Protein AF-A0A161PGQ9-F1 (afdb_monomer_lite)

Sequence (114 aa):
MKLKKEIVEINIDVELNDDLSVELEFDYMNDSSRFVKVSEIEEEISDVSEFFDISALTTSDFPHLSEDEITDTIIAALSKITFQEVDIEIVFSDQTEVKFKIDGEEFNDHDHEE

Secondary structure (DSSP, 8-state):
------EEEEEEEEEESSSEEEEEEEETTTTEEEEEEEESS----S-GGGT--HHHHHHS-GGGS-HHHHHHHHHHHHTTS-EEEEEEEEEETTS-EEEEEEEHHHHHGGG---

Radius of gyration: 14.68 Å; chains: 1; bounding box: 34×36×45 Å

pLDDT: mean 74.67, std 12.72, range [41.0, 91.31]

Organism: NCBI:txid519424

Structure (mmCIF, N/CA/C/O backbone):
data_AF-A0A161PGQ9-F1
#
_entry.id   AF-A0A161PGQ9-F1
#
loop_
_atom_site.group_PDB
_atom_site.id
_atom_site.type_symbol
_atom_site.label_atom_id
_atom_site.label_alt_id
_atom_site.label_comp_id
_atom_site.label_asym_id
_atom_site.label_entity_id
_atom_site.label_seq_id
_atom_site.pdbx_PDB_ins_code
_atom_site.Cartn_x
_atom_site.Cartn_y
_atom_site.Cartn_z
_atom_site.occupancy
_atom_site.B_iso_or_equiv
_atom_site.auth_seq_id
_atom_site.auth_comp_id
_atom_site.auth_asym_id
_atom_site.auth_atom_id
_atom_site.pdbx_PDB_model_num
ATOM 1 N N . MET A 1 1 ? -17.500 4.358 23.894 1.00 41.00 1 MET A N 1
ATOM 2 C CA . MET A 1 1 ? -16.204 3.909 23.347 1.00 41.00 1 MET A CA 1
ATOM 3 C C . MET A 1 1 ? -16.328 3.995 21.838 1.00 41.00 1 MET A C 1
ATOM 5 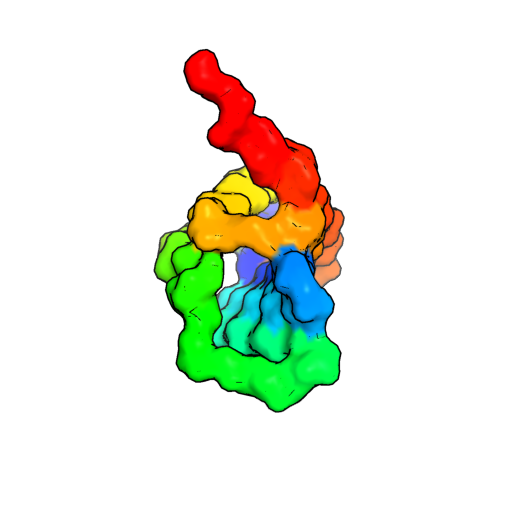O O . MET A 1 1 ? -17.232 3.365 21.312 1.00 41.00 1 MET A O 1
ATOM 9 N N . LYS A 1 2 ? -15.549 4.847 21.160 1.00 48.56 2 LYS A N 1
ATOM 10 C CA . LYS A 1 2 ? -15.458 4.770 19.696 1.00 48.56 2 LYS A CA 1
ATOM 11 C C . LYS A 1 2 ? -14.585 3.551 19.419 1.00 48.56 2 LYS A C 1
ATOM 13 O O . LYS A 1 2 ? -13.424 3.569 19.816 1.00 48.56 2 LYS A O 1
ATOM 18 N N . LEU A 1 3 ? -15.168 2.486 18.879 1.00 52.22 3 LEU A N 1
ATOM 19 C CA . LEU A 1 3 ? -14.390 1.394 18.300 1.00 52.22 3 LEU A CA 1
ATOM 20 C C . LEU A 1 3 ? -13.491 2.059 17.253 1.00 52.22 3 LEU A C 1
ATOM 22 O O . LEU A 1 3 ? -14.002 2.754 16.371 1.00 52.22 3 LEU A O 1
ATOM 26 N N . LYS A 1 4 ? -12.171 2.005 17.448 1.00 62.38 4 LYS A N 1
ATOM 27 C CA . LYS A 1 4 ? -11.250 2.448 16.404 1.00 62.38 4 LYS A CA 1
ATOM 28 C C . LYS A 1 4 ? -11.476 1.497 15.233 1.00 62.38 4 LYS A C 1
ATOM 30 O O . LYS A 1 4 ? -11.552 0.295 15.452 1.00 62.38 4 LYS A O 1
ATOM 35 N N . LYS A 1 5 ? -11.682 2.044 14.038 1.00 73.19 5 LYS A N 1
ATOM 36 C CA . LYS A 1 5 ? -11.706 1.237 12.822 1.00 73.19 5 LYS A CA 1
ATOM 37 C C . LYS A 1 5 ? -10.265 0.804 12.584 1.00 73.19 5 LYS A C 1
ATOM 39 O O . LYS A 1 5 ? -9.411 1.669 12.429 1.00 73.19 5 LYS A O 1
ATOM 44 N N . GLU A 1 6 ? -10.003 -0.489 12.665 1.00 80.19 6 GLU A N 1
ATOM 45 C CA . GLU A 1 6 ? -8.686 -1.069 12.390 1.00 80.19 6 GLU A CA 1
ATOM 46 C C . GLU A 1 6 ? -8.654 -1.491 10.922 1.00 80.19 6 GLU A C 1
ATOM 48 O O . GLU A 1 6 ? -9.664 -1.993 10.417 1.00 80.19 6 GLU A O 1
ATOM 53 N N . ILE A 1 7 ? -7.534 -1.266 10.242 1.00 83.50 7 ILE A N 1
ATOM 54 C CA . ILE A 1 7 ? -7.329 -1.756 8.877 1.00 83.50 7 ILE A CA 1
ATOM 55 C C . ILE A 1 7 ? -7.168 -3.269 8.938 1.00 83.50 7 ILE A C 1
ATOM 57 O O . ILE A 1 7 ? -6.463 -3.784 9.804 1.00 83.50 7 ILE A O 1
ATOM 61 N N . VAL A 1 8 ? -7.874 -3.967 8.057 1.00 87.25 8 VAL A N 1
ATOM 62 C CA . VAL A 1 8 ? -7.884 -5.433 8.008 1.00 87.25 8 VAL A CA 1
ATOM 63 C C . VAL A 1 8 ? -7.334 -5.962 6.700 1.00 87.25 8 VAL A C 1
ATOM 65 O O . VAL A 1 8 ? -6.763 -7.047 6.695 1.00 87.25 8 VAL A O 1
ATOM 68 N N . GLU A 1 9 ? -7.458 -5.182 5.631 1.00 88.44 9 GLU A N 1
ATOM 69 C CA . GLU A 1 9 ? -6.938 -5.528 4.319 1.00 88.44 9 GLU A CA 1
ATOM 70 C C . GLU A 1 9 ? -6.488 -4.261 3.588 1.00 88.44 9 GLU A C 1
ATOM 72 O O . GLU A 1 9 ? -7.111 -3.203 3.740 1.00 88.44 9 GLU A O 1
ATOM 77 N N . ILE A 1 10 ? -5.404 -4.362 2.821 1.00 86.44 10 ILE A N 1
ATOM 78 C CA . ILE A 1 10 ? -4.999 -3.350 1.841 1.00 86.44 10 ILE A CA 1
ATOM 79 C C . ILE A 1 10 ? -4.735 -4.066 0.520 1.00 86.44 10 ILE A C 1
ATOM 81 O O . ILE A 1 10 ? -3.873 -4.940 0.474 1.00 86.44 10 ILE A O 1
ATOM 85 N N . ASN A 1 11 ? -5.439 -3.664 -0.533 1.00 88.75 11 ASN A N 1
ATOM 86 C CA . ASN A 1 11 ? -5.189 -4.088 -1.904 1.00 88.75 11 ASN A CA 1
ATOM 87 C C . ASN A 1 11 ? -4.573 -2.917 -2.671 1.00 88.75 11 ASN A C 1
ATOM 89 O O . ASN A 1 11 ? -5.056 -1.790 -2.584 1.00 88.75 11 ASN A O 1
ATOM 93 N N . ILE A 1 12 ? -3.491 -3.169 -3.391 1.00 87.19 12 ILE A N 1
ATOM 94 C CA . ILE A 1 12 ? -2.772 -2.178 -4.189 1.00 87.19 12 ILE A CA 1
ATOM 95 C C . ILE A 1 12 ? -2.625 -2.767 -5.581 1.00 87.19 12 ILE A C 1
ATOM 97 O O . ILE A 1 12 ? -1.929 -3.761 -5.734 1.00 87.19 12 ILE A O 1
ATOM 101 N N . ASP A 1 13 ? -3.254 -2.173 -6.577 1.00 87.81 13 ASP A N 1
ATOM 102 C CA . ASP A 1 13 ? -3.016 -2.490 -7.979 1.00 87.81 13 ASP A CA 1
ATOM 103 C C . ASP A 1 13 ? -2.118 -1.411 -8.578 1.00 87.81 13 ASP A C 1
ATOM 105 O O . ASP A 1 13 ? -2.350 -0.220 -8.391 1.00 87.81 13 ASP A O 1
ATOM 109 N N . VAL A 1 14 ? -1.037 -1.821 -9.226 1.00 86.31 14 VAL A N 1
ATOM 110 C CA . VAL A 1 14 ? -0.050 -0.921 -9.818 1.00 86.31 14 VAL A CA 1
ATOM 111 C C . VAL A 1 14 ? 0.069 -1.230 -11.291 1.00 86.31 14 VAL A C 1
ATOM 113 O O . VAL A 1 14 ? 0.636 -2.255 -11.672 1.00 86.31 14 VAL A O 1
ATOM 116 N N . GLU A 1 15 ? -0.412 -0.314 -12.115 1.00 86.81 15 GLU A N 1
ATOM 117 C CA . GLU A 1 15 ? -0.247 -0.357 -13.556 1.00 86.81 15 GLU A CA 1
ATOM 118 C C . GLU A 1 15 ? 1.133 0.193 -13.927 1.00 86.81 15 GLU A C 1
ATOM 120 O O . GLU A 1 15 ? 1.495 1.326 -13.610 1.00 86.81 15 GLU A O 1
ATOM 125 N N . LEU A 1 16 ? 1.938 -0.621 -14.600 1.00 83.06 16 LEU A N 1
ATOM 126 C CA . LEU A 1 16 ? 3.257 -0.261 -15.108 1.00 83.06 16 LEU A CA 1
ATOM 127 C C . LEU A 1 16 ? 3.177 0.073 -16.601 1.00 83.06 16 LEU A C 1
ATOM 129 O O . LEU A 1 16 ? 2.172 -0.146 -17.273 1.00 83.06 16 LEU A O 1
ATOM 133 N N . ASN A 1 17 ? 4.278 0.590 -17.142 1.00 72.19 17 ASN A N 1
ATOM 134 C CA . ASN A 1 17 ? 4.449 0.721 -18.589 1.00 72.19 17 ASN A CA 1
ATOM 135 C C . ASN A 1 17 ? 4.605 -0.685 -19.227 1.00 72.19 17 ASN A C 1
ATOM 137 O O . ASN A 1 17 ? 5.198 -1.559 -18.595 1.00 72.19 17 ASN A O 1
ATOM 141 N N . ASP A 1 18 ? 4.102 -0.888 -20.456 1.00 71.38 18 ASP A N 1
ATOM 142 C CA . ASP A 1 18 ? 4.101 -2.162 -21.228 1.00 71.38 18 ASP A CA 1
ATOM 143 C C . ASP A 1 18 ? 3.021 -3.222 -20.854 1.00 71.38 18 ASP A C 1
ATOM 145 O O . ASP A 1 18 ? 3.296 -4.422 -20.889 1.00 71.38 18 ASP A O 1
ATOM 149 N N . ASP A 1 19 ? 1.780 -2.818 -20.537 1.00 71.62 19 ASP A N 1
ATOM 150 C CA . ASP A 1 19 ? 0.639 -3.736 -20.262 1.00 71.62 19 ASP A CA 1
ATOM 151 C C . ASP A 1 19 ? 0.894 -4.715 -19.084 1.00 71.62 19 ASP A C 1
ATOM 153 O O . ASP A 1 19 ? 0.357 -5.829 -19.008 1.00 71.62 19 ASP A O 1
ATOM 157 N N . LEU A 1 20 ? 1.770 -4.309 -18.159 1.00 78.19 20 LEU A N 1
ATOM 158 C CA . LEU A 1 20 ? 2.107 -5.044 -16.947 1.00 78.19 20 LEU A CA 1
ATOM 159 C C . LEU A 1 20 ? 1.399 -4.401 -15.751 1.00 78.19 20 LEU A C 1
ATOM 161 O O . LEU A 1 20 ? 1.589 -3.217 -15.503 1.00 78.19 20 LEU A O 1
ATOM 165 N N . SER A 1 21 ? 0.685 -5.190 -14.956 1.00 80.88 21 SER A N 1
ATOM 166 C CA . SER A 1 21 ? 0.072 -4.754 -13.698 1.00 80.88 21 SER A CA 1
ATOM 167 C C . SER A 1 21 ? 0.570 -5.615 -12.536 1.00 80.88 21 SER A C 1
ATOM 169 O O . SER A 1 21 ? 0.940 -6.785 -12.695 1.00 80.88 21 SER A O 1
ATOM 171 N N . VAL A 1 22 ? 0.627 -5.053 -11.337 1.00 82.25 22 VAL A N 1
ATOM 172 C CA . VAL A 1 22 ? 1.000 -5.792 -10.131 1.00 82.25 22 VAL A CA 1
ATOM 173 C C . VAL A 1 22 ? 0.003 -5.503 -9.029 1.00 82.25 22 VAL A C 1
ATOM 175 O O . VAL A 1 22 ? -0.124 -4.371 -8.587 1.00 82.25 22 VAL A O 1
ATOM 178 N N . GLU A 1 23 ? -0.627 -6.559 -8.540 1.00 85.25 23 GLU A N 1
ATOM 179 C CA . GLU A 1 23 ? -1.519 -6.554 -7.395 1.00 85.25 23 GLU A CA 1
ATOM 180 C C . GLU A 1 23 ? -0.749 -6.959 -6.125 1.00 85.25 23 GLU A C 1
ATOM 182 O O . GLU A 1 23 ? -0.034 -7.967 -6.074 1.00 85.25 23 GLU A O 1
ATOM 187 N N . LEU A 1 24 ? -0.905 -6.186 -5.058 1.00 83.88 24 LEU A N 1
ATOM 188 C CA . LEU A 1 24 ? -0.384 -6.461 -3.729 1.00 83.88 24 LEU A CA 1
ATOM 189 C C . LEU A 1 24 ? -1.561 -6.496 -2.758 1.00 83.88 24 LEU A C 1
ATOM 191 O O . LEU A 1 24 ? -2.255 -5.504 -2.579 1.00 83.88 24 LEU A O 1
ATOM 195 N N . GLU A 1 25 ? -1.758 -7.632 -2.110 1.00 86.00 25 GLU A N 1
ATOM 196 C CA . GLU A 1 25 ? -2.800 -7.880 -1.120 1.00 86.00 25 GLU A CA 1
ATOM 197 C C . GLU A 1 25 ? -2.131 -8.069 0.246 1.00 86.00 25 GLU A C 1
ATOM 199 O O . GLU A 1 25 ? -1.253 -8.916 0.436 1.00 86.00 25 GLU A O 1
ATOM 204 N N . PHE A 1 26 ? -2.540 -7.271 1.223 1.00 82.94 26 PHE A N 1
ATOM 205 C CA . PHE A 1 26 ? -2.086 -7.360 2.604 1.00 82.94 26 PHE A CA 1
ATOM 206 C C . PHE A 1 26 ? -3.279 -7.682 3.486 1.00 82.94 26 PHE A C 1
ATOM 208 O O . PHE A 1 26 ? -4.077 -6.800 3.780 1.00 82.94 26 PHE A O 1
ATOM 215 N N . ASP A 1 27 ? -3.377 -8.925 3.942 1.00 83.12 27 ASP A N 1
ATOM 216 C CA . ASP A 1 27 ? -4.398 -9.383 4.875 1.00 83.12 27 ASP A CA 1
ATOM 217 C C . ASP A 1 27 ? -3.833 -9.354 6.307 1.00 83.12 27 ASP A C 1
ATOM 219 O O . ASP A 1 27 ? -3.066 -10.218 6.748 1.00 83.12 27 ASP A O 1
ATOM 223 N N . TYR A 1 28 ? -4.239 -8.337 7.066 1.00 79.50 28 TYR A N 1
ATOM 224 C CA . TYR A 1 28 ? -3.835 -8.155 8.461 1.00 79.50 28 TYR A CA 1
ATOM 225 C C . TYR A 1 28 ? -4.661 -9.013 9.429 1.00 79.50 28 TYR A C 1
ATOM 227 O O . TYR A 1 28 ? -4.280 -9.162 10.590 1.00 79.50 28 TYR A O 1
ATOM 235 N N . MET A 1 29 ? -5.779 -9.607 8.989 1.00 77.31 29 MET A N 1
ATOM 236 C CA . MET A 1 29 ? -6.533 -10.554 9.822 1.00 77.31 29 MET A CA 1
ATOM 237 C C . MET A 1 29 ? -5.796 -11.887 9.993 1.00 77.31 29 MET A C 1
ATOM 239 O O . MET A 1 29 ? -5.897 -12.524 11.044 1.00 77.31 29 MET A O 1
ATOM 243 N N . ASN A 1 30 ? -5.080 -12.311 8.958 1.00 77.94 30 ASN A N 1
ATOM 244 C CA . ASN A 1 30 ? -4.369 -13.575 8.850 1.00 77.94 30 ASN A CA 1
ATOM 245 C C . ASN A 1 30 ? -2.848 -13.397 8.954 1.00 77.94 30 ASN A C 1
ATOM 247 O O . ASN A 1 30 ? -2.138 -14.399 8.876 1.00 77.94 30 ASN A O 1
ATOM 251 N N . ASP A 1 31 ? -2.363 -12.163 9.154 1.00 73.56 31 ASP A N 1
ATOM 252 C CA . ASP A 1 31 ? -0.933 -11.813 9.162 1.00 73.56 31 ASP A CA 1
ATOM 253 C C . ASP A 1 31 ? -0.239 -12.316 7.881 1.00 73.56 31 ASP A C 1
ATOM 255 O O . ASP A 1 31 ? 0.842 -12.904 7.898 1.00 73.56 31 ASP A O 1
ATOM 259 N N . SER A 1 32 ? -0.936 -12.169 6.752 1.00 76.31 32 SER A N 1
ATOM 260 C CA . SER A 1 32 ? -0.558 -12.737 5.465 1.00 76.31 32 SER A CA 1
ATOM 261 C C . SER A 1 32 ? -0.456 -11.632 4.429 1.00 76.31 32 SER A C 1
ATOM 263 O O . SER A 1 32 ? -1.358 -10.818 4.284 1.00 76.31 32 SER A O 1
ATOM 265 N N . SER A 1 33 ? 0.619 -11.633 3.653 1.00 75.00 33 SER A N 1
ATOM 266 C CA . SER A 1 33 ? 0.751 -10.786 2.473 1.00 75.00 33 SER A CA 1
ATOM 267 C C . SER A 1 33 ? 0.894 -11.652 1.231 1.00 75.00 33 SER A C 1
ATOM 269 O O . SER A 1 33 ? 1.543 -12.705 1.243 1.00 75.00 33 SER A O 1
ATOM 271 N N . ARG A 1 34 ? 0.243 -11.226 0.157 1.00 73.38 34 ARG A N 1
ATOM 272 C CA . ARG A 1 34 ? 0.225 -11.900 -1.129 1.00 73.38 34 ARG A CA 1
ATOM 273 C C . ARG A 1 34 ? 0.534 -10.886 -2.219 1.00 73.38 34 ARG A C 1
ATOM 275 O O . ARG A 1 34 ? -0.039 -9.811 -2.272 1.00 73.38 34 ARG A O 1
ATOM 282 N N . PHE A 1 35 ? 1.430 -11.264 -3.117 1.00 73.75 35 PHE A N 1
ATOM 283 C CA . PHE A 1 35 ? 1.844 -10.434 -4.239 1.00 73.75 35 PHE A CA 1
ATOM 284 C C . PHE A 1 35 ? 1.536 -11.205 -5.512 1.00 73.75 35 PHE A C 1
ATOM 286 O O . PHE A 1 35 ? 1.990 -12.341 -5.675 1.00 73.75 35 PHE A O 1
ATOM 293 N N . VAL A 1 36 ? 0.716 -10.625 -6.375 1.00 67.00 36 VAL A N 1
ATOM 294 C CA . VAL A 1 36 ? 0.264 -11.231 -7.621 1.00 67.00 36 VAL A CA 1
ATOM 295 C C . VAL A 1 36 ? 0.604 -10.270 -8.741 1.00 67.00 36 VAL A C 1
ATOM 297 O O . VAL A 1 36 ? 0.083 -9.172 -8.809 1.00 67.00 36 VAL A O 1
ATOM 300 N N . LYS A 1 37 ? 1.469 -10.674 -9.666 1.00 66.44 37 LYS A N 1
ATOM 301 C CA . LYS A 1 37 ? 1.550 -9.950 -10.931 1.00 66.44 37 LYS A CA 1
ATOM 302 C C . LYS A 1 37 ? 0.371 -10.345 -11.803 1.00 66.44 37 LYS A C 1
ATOM 304 O O . LYS A 1 37 ? 0.171 -11.536 -12.047 1.00 66.44 37 LYS A O 1
ATOM 309 N N . VAL A 1 38 ? -0.309 -9.351 -12.352 1.00 64.12 38 VAL A N 1
ATOM 310 C CA . VAL A 1 38 ? -1.279 -9.532 -13.424 1.00 64.12 38 VAL A CA 1
ATOM 311 C C . VAL A 1 38 ? -0.705 -8.886 -14.661 1.00 64.12 38 VAL A C 1
ATOM 313 O O . VAL A 1 38 ? -0.585 -7.680 -14.773 1.00 64.12 38 VAL A O 1
ATOM 316 N N . SER A 1 39 ? -0.291 -9.687 -15.623 1.00 62.84 39 SER A N 1
ATOM 317 C CA . SER A 1 39 ? 0.052 -9.150 -16.931 1.00 62.84 39 SER A CA 1
ATOM 318 C C . SER A 1 39 ? -0.755 -9.876 -17.973 1.00 62.84 39 SER A C 1
ATOM 320 O O . SER A 1 39 ? -1.030 -11.067 -17.825 1.00 62.84 39 SER A O 1
ATOM 322 N N . GLU A 1 40 ? -1.139 -9.168 -19.033 1.00 53.97 40 GLU A N 1
ATOM 323 C CA . GLU A 1 40 ? -1.829 -9.798 -20.165 1.00 53.97 40 GLU A CA 1
ATOM 324 C C . GLU A 1 40 ? -0.976 -10.913 -20.799 1.00 53.97 40 GLU A C 1
ATOM 326 O O . GL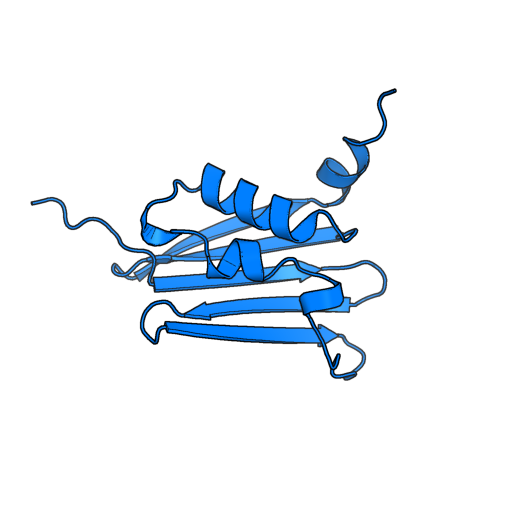U A 1 40 ? -1.485 -11.860 -21.399 1.00 53.97 40 GLU A O 1
ATOM 331 N N . ILE A 1 41 ? 0.336 -10.841 -20.589 1.00 55.41 41 ILE A N 1
ATOM 332 C CA . ILE A 1 41 ? 1.296 -11.931 -20.731 1.00 55.41 41 ILE A CA 1
ATOM 333 C C . ILE A 1 41 ? 1.350 -12.706 -19.404 1.00 55.41 41 ILE A C 1
ATOM 335 O O . ILE A 1 41 ? 1.874 -12.181 -18.427 1.00 55.41 41 ILE A O 1
ATOM 339 N N . GLU A 1 42 ? 0.824 -13.942 -19.368 1.00 52.78 42 GLU A N 1
ATOM 340 C CA . GLU A 1 42 ? 0.900 -14.903 -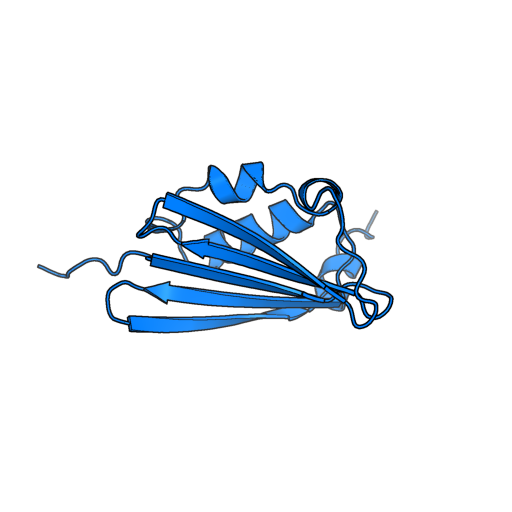18.241 1.00 52.78 42 GLU A CA 1
ATOM 341 C C . GLU A 1 42 ? 2.366 -15.288 -17.897 1.00 52.78 42 GLU A C 1
ATOM 343 O O . GLU A 1 42 ? 2.778 -16.443 -18.006 1.00 52.78 42 GLU A O 1
ATOM 348 N N . GLU A 1 43 ? 3.193 -14.317 -17.517 1.00 48.56 43 GLU A N 1
ATOM 349 C CA . GLU A 1 43 ? 4.561 -14.498 -17.042 1.00 48.56 43 GLU A CA 1
ATOM 350 C C . GLU A 1 43 ? 4.621 -14.208 -15.544 1.00 48.56 43 GLU A C 1
ATOM 352 O O . GLU A 1 43 ? 4.621 -13.059 -15.093 1.00 48.56 43 GLU A O 1
ATOM 357 N N . GLU A 1 44 ? 4.699 -15.294 -14.779 1.00 48.56 44 GLU A N 1
ATOM 358 C CA . GLU A 1 44 ? 4.964 -15.307 -13.345 1.00 48.56 44 GLU A CA 1
ATOM 359 C C . GLU A 1 44 ? 6.341 -14.657 -13.092 1.00 48.56 44 GLU A C 1
ATOM 361 O O . GLU A 1 44 ? 7.369 -15.213 -13.490 1.00 48.56 44 GLU A O 1
ATOM 366 N N . ILE A 1 45 ? 6.406 -13.469 -12.466 1.00 53.94 45 ILE A N 1
ATOM 367 C CA . ILE A 1 45 ? 7.711 -12.967 -12.000 1.00 53.94 45 ILE A CA 1
ATOM 368 C C . ILE A 1 45 ? 8.100 -13.782 -10.784 1.00 53.94 45 ILE A C 1
ATOM 370 O O . ILE A 1 45 ? 7.335 -13.897 -9.830 1.00 53.94 45 ILE A O 1
ATOM 374 N N . SER A 1 46 ? 9.321 -14.301 -10.802 1.00 52.47 46 SER A N 1
ATOM 375 C CA . SER A 1 46 ? 9.889 -14.989 -9.650 1.00 52.47 46 SER A CA 1
ATOM 376 C C . SER A 1 46 ? 10.135 -14.082 -8.436 1.00 52.47 46 SER A C 1
ATOM 378 O O . SER A 1 46 ? 10.294 -14.633 -7.351 1.00 52.47 46 SER A O 1
ATOM 380 N N . ASP A 1 47 ? 10.159 -12.746 -8.571 1.00 64.00 47 ASP A N 1
ATOM 381 C CA . ASP A 1 47 ? 10.410 -11.853 -7.432 1.00 64.00 47 ASP A CA 1
ATOM 382 C C . ASP A 1 47 ? 9.791 -10.447 -7.601 1.00 64.00 47 ASP A C 1
ATOM 384 O O . ASP A 1 47 ? 10.263 -9.603 -8.360 1.00 64.00 47 ASP A O 1
ATOM 388 N N . VAL A 1 48 ? 8.706 -10.179 -6.869 1.00 63.81 48 VAL A N 1
ATOM 389 C CA . VAL A 1 48 ? 8.037 -8.862 -6.839 1.00 63.81 48 VAL A CA 1
ATOM 390 C C . VAL A 1 48 ? 8.883 -7.829 -6.076 1.00 63.81 48 VAL A C 1
ATOM 392 O O . VAL A 1 48 ? 8.771 -6.629 -6.315 1.00 63.81 48 VAL A O 1
ATOM 395 N N . SER A 1 49 ? 9.811 -8.272 -5.223 1.00 66.75 49 SER A N 1
ATOM 396 C CA . SER A 1 49 ? 10.717 -7.390 -4.471 1.00 66.75 49 SER A CA 1
ATOM 397 C C . SER A 1 49 ? 11.708 -6.634 -5.364 1.00 66.75 49 SER A C 1
ATOM 399 O O . SER A 1 49 ? 12.354 -5.692 -4.903 1.00 66.75 49 SER A O 1
ATOM 401 N N . GLU A 1 50 ? 11.852 -7.032 -6.634 1.00 67.38 50 GLU A N 1
ATOM 402 C CA . GLU A 1 50 ? 12.624 -6.276 -7.628 1.00 67.38 50 GLU A CA 1
ATOM 403 C C . GLU A 1 50 ? 11.949 -4.950 -7.999 1.00 67.38 50 GLU A C 1
ATOM 405 O O . GLU A 1 50 ? 12.635 -3.990 -8.348 1.00 67.38 50 GLU A O 1
ATOM 410 N N . PHE A 1 51 ? 10.622 -4.886 -7.879 1.00 70.38 51 PHE A N 1
ATOM 411 C CA . PHE A 1 51 ? 9.809 -3.733 -8.262 1.00 70.38 51 PHE A CA 1
ATOM 412 C C . PHE A 1 51 ? 9.358 -2.922 -7.043 1.00 70.38 51 PHE A C 1
ATOM 414 O O . PHE A 1 51 ? 9.299 -1.698 -7.099 1.00 70.38 51 PHE A O 1
ATOM 421 N N . PHE A 1 52 ? 9.097 -3.592 -5.918 1.00 73.12 52 PHE A N 1
ATOM 422 C CA . PHE A 1 52 ? 8.515 -2.977 -4.726 1.00 73.12 52 PHE A CA 1
ATOM 423 C C . PHE A 1 52 ? 9.447 -3.142 -3.532 1.00 73.12 52 PHE A C 1
ATOM 425 O O . PHE A 1 52 ? 9.940 -4.238 -3.256 1.00 73.12 52 PHE A O 1
ATOM 432 N N . ASP A 1 53 ? 9.630 -2.084 -2.740 1.00 76.62 53 ASP A N 1
ATOM 433 C CA . ASP A 1 53 ? 10.216 -2.231 -1.406 1.00 76.62 53 ASP A CA 1
ATOM 434 C C . ASP A 1 53 ? 9.158 -2.762 -0.423 1.00 76.62 53 ASP A C 1
ATOM 436 O O . ASP A 1 53 ? 8.645 -2.066 0.449 1.00 76.62 53 ASP A O 1
ATOM 440 N N . ILE A 1 54 ? 8.806 -4.041 -0.581 1.00 71.75 54 ILE A N 1
ATOM 441 C CA . ILE A 1 54 ? 7.775 -4.737 0.209 1.00 71.75 54 ILE A CA 1
ATOM 442 C C . ILE A 1 54 ? 8.100 -4.708 1.709 1.00 71.75 54 ILE A C 1
ATOM 444 O O . ILE A 1 54 ? 7.209 -4.784 2.556 1.00 71.75 54 ILE A O 1
ATOM 448 N N . SER A 1 55 ? 9.381 -4.581 2.061 1.00 70.50 55 SER A N 1
ATOM 449 C CA . SER A 1 55 ? 9.809 -4.445 3.453 1.00 70.50 55 SER A CA 1
ATOM 450 C C . SER A 1 55 ? 9.249 -3.172 4.084 1.00 70.50 55 SER A C 1
ATOM 452 O O . SER A 1 55 ? 8.801 -3.224 5.226 1.00 70.50 55 SER A O 1
ATOM 454 N N . ALA A 1 56 ? 9.194 -2.056 3.351 1.00 70.56 56 ALA A N 1
ATOM 455 C CA . ALA A 1 56 ? 8.562 -0.831 3.835 1.00 70.56 56 ALA A CA 1
ATOM 456 C C . ALA A 1 56 ? 7.063 -1.032 4.109 1.00 70.56 56 ALA A C 1
ATOM 458 O O . ALA A 1 56 ? 6.563 -0.572 5.131 1.00 70.56 56 ALA A O 1
ATOM 459 N N . LEU A 1 57 ? 6.367 -1.788 3.255 1.00 74.19 57 LEU A N 1
ATOM 460 C CA . LEU A 1 57 ? 4.940 -2.083 3.416 1.00 74.19 57 LEU A CA 1
ATOM 461 C C . LEU A 1 57 ? 4.701 -3.033 4.603 1.00 74.19 57 LEU A C 1
ATOM 463 O O . LEU A 1 57 ? 3.996 -2.713 5.549 1.00 74.19 57 LEU A O 1
ATOM 467 N N . THR A 1 58 ? 5.366 -4.184 4.621 1.00 68.50 58 THR A N 1
ATOM 468 C CA . THR A 1 58 ? 5.175 -5.217 5.658 1.00 68.50 58 THR A CA 1
ATOM 469 C C . THR A 1 58 ? 5.639 -4.810 7.057 1.00 68.50 58 THR A C 1
ATOM 471 O O . THR A 1 58 ? 5.191 -5.394 8.040 1.00 68.50 58 THR A O 1
ATOM 474 N N . THR A 1 59 ? 6.537 -3.830 7.174 1.00 68.25 59 THR A N 1
ATOM 475 C CA . THR A 1 59 ? 6.979 -3.303 8.477 1.00 68.25 59 THR A CA 1
ATOM 476 C C . THR A 1 59 ? 6.201 -2.071 8.928 1.00 68.25 59 THR A C 1
ATOM 478 O O . THR A 1 59 ? 6.380 -1.631 10.067 1.00 68.25 59 THR A O 1
ATOM 481 N N . SER A 1 60 ? 5.345 -1.520 8.065 1.00 68.50 60 SER A N 1
ATOM 482 C CA . SER A 1 60 ? 4.553 -0.341 8.387 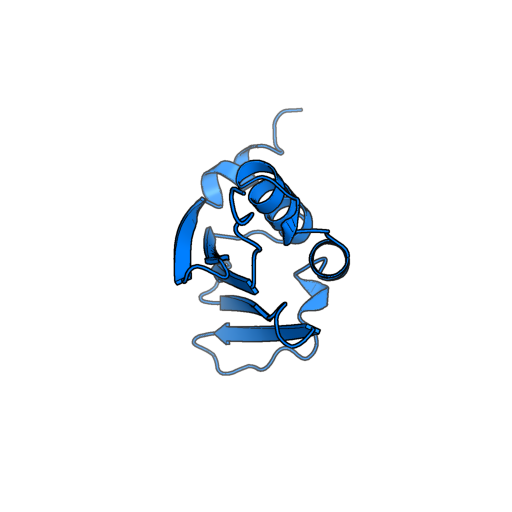1.00 68.50 60 SER A CA 1
ATOM 483 C C . SER A 1 60 ? 3.364 -0.690 9.264 1.00 68.50 60 SER A C 1
ATOM 485 O O . SER A 1 60 ? 2.626 -1.644 9.032 1.00 68.50 60 SER A O 1
ATOM 487 N N . ASP A 1 61 ? 3.148 0.148 10.272 1.00 74.69 61 ASP A N 1
ATOM 488 C CA . ASP A 1 61 ? 2.041 0.039 11.216 1.00 74.69 61 ASP A CA 1
ATOM 489 C C . ASP A 1 61 ? 0.767 0.656 10.612 1.00 74.69 61 ASP A C 1
ATOM 491 O O . ASP A 1 61 ? 0.123 1.512 11.215 1.00 74.69 61 ASP A O 1
ATOM 495 N N . PHE A 1 62 ? 0.416 0.235 9.388 1.00 75.00 62 PHE A N 1
ATOM 496 C CA . PHE A 1 62 ? -0.756 0.682 8.629 1.00 75.00 62 PHE A CA 1
ATOM 497 C C . PHE A 1 62 ? -2.028 0.889 9.466 1.00 75.00 62 PHE A C 1
ATOM 499 O O . PHE A 1 62 ? -2.631 1.953 9.332 1.00 75.00 62 PHE A O 1
ATOM 506 N N . PRO A 1 63 ? -2.441 -0.028 10.370 1.00 70.69 63 PRO A N 1
ATOM 507 C CA . PRO A 1 63 ? -3.631 0.170 11.210 1.00 70.69 63 PRO A CA 1
ATOM 508 C C . PRO A 1 63 ? -3.615 1.436 12.085 1.00 70.69 63 PRO A C 1
ATOM 510 O O . PRO A 1 63 ? -4.660 1.833 12.611 1.00 70.69 63 PRO A O 1
ATOM 513 N N . HIS A 1 64 ? -2.458 2.072 12.258 1.00 75.25 64 HIS A N 1
ATOM 514 C CA . HIS A 1 64 ? -2.277 3.303 13.018 1.00 75.25 64 HIS A CA 1
ATOM 515 C C . HIS A 1 64 ? -1.995 4.540 12.154 1.00 75.25 64 HIS A C 1
ATOM 517 O O . HIS A 1 64 ? -2.026 5.650 12.695 1.00 75.25 64 HIS A O 1
ATOM 523 N N . LEU A 1 65 ? -1.760 4.358 10.853 1.00 78.06 65 LEU A N 1
ATOM 524 C CA . LEU A 1 65 ? -1.479 5.424 9.897 1.00 78.06 65 LEU A CA 1
ATOM 525 C C . LEU A 1 65 ? -2.765 6.108 9.413 1.00 78.06 65 LEU A C 1
ATOM 527 O O . LEU A 1 65 ? -3.843 5.513 9.354 1.00 78.06 65 LEU A O 1
ATOM 531 N N . SER A 1 66 ? -2.645 7.390 9.071 1.00 79.75 66 SER A N 1
ATOM 532 C CA . SER A 1 66 ? -3.706 8.139 8.380 1.00 79.75 66 SER A CA 1
ATOM 533 C C . SER A 1 66 ? -3.712 7.817 6.882 1.00 79.75 66 SER A C 1
ATOM 535 O O . SER A 1 66 ? -2.680 7.431 6.354 1.00 79.75 66 SER A O 1
ATOM 537 N N . GLU A 1 67 ? -4.821 8.042 6.171 1.00 75.25 67 GLU A N 1
ATOM 538 C CA . GLU A 1 67 ? -4.922 7.803 4.713 1.00 75.25 67 GLU A CA 1
ATOM 539 C C . GLU A 1 67 ? -3.747 8.413 3.917 1.00 75.25 67 GLU A C 1
ATOM 541 O O . GLU A 1 67 ? -3.137 7.725 3.100 1.00 75.25 67 GLU A O 1
ATOM 546 N N . ASP A 1 68 ? -3.358 9.657 4.221 1.00 78.19 68 ASP A N 1
ATOM 547 C CA . ASP A 1 68 ? -2.170 10.312 3.648 1.00 78.19 68 ASP A CA 1
ATOM 548 C C . ASP A 1 68 ? -0.870 9.537 3.919 1.00 78.19 68 ASP A C 1
ATOM 550 O O . ASP A 1 68 ? -0.072 9.335 3.014 1.00 78.19 68 ASP A O 1
ATOM 554 N N . GLU A 1 69 ? -0.655 9.067 5.149 1.00 84.25 69 GLU A N 1
ATOM 555 C CA . GLU A 1 69 ? 0.571 8.346 5.523 1.00 84.25 69 GLU A CA 1
ATOM 556 C C . GLU A 1 69 ? 0.640 6.963 4.869 1.00 84.25 69 GLU A C 1
ATOM 558 O O . GLU A 1 69 ? 1.719 6.496 4.512 1.00 84.25 69 GLU A O 1
ATOM 563 N N . ILE A 1 70 ? -0.511 6.311 4.694 1.00 82.25 70 ILE A N 1
ATOM 564 C CA . ILE A 1 70 ? -0.630 5.048 3.959 1.00 82.25 70 ILE A CA 1
ATOM 565 C C . ILE A 1 70 ? -0.235 5.272 2.503 1.00 82.25 70 ILE A C 1
ATOM 567 O O . ILE A 1 70 ? 0.595 4.541 1.973 1.00 82.25 70 ILE A O 1
ATOM 571 N N . THR A 1 71 ? -0.789 6.318 1.890 1.00 80.44 71 THR A N 1
ATOM 572 C CA . THR A 1 71 ? -0.484 6.722 0.515 1.00 80.44 71 THR A CA 1
ATOM 573 C C . THR A 1 71 ? 1.011 7.005 0.353 1.00 80.44 71 THR A C 1
ATOM 575 O O . THR A 1 71 ? 1.645 6.430 -0.526 1.00 80.44 71 THR A O 1
ATOM 578 N N . ASP A 1 72 ? 1.598 7.808 1.243 1.00 82.56 72 ASP A N 1
ATOM 579 C CA . ASP A 1 72 ? 3.024 8.170 1.229 1.00 82.56 72 ASP A CA 1
ATOM 580 C C . ASP A 1 72 ? 3.931 6.939 1.396 1.00 82.56 72 ASP A C 1
ATOM 582 O O . ASP A 1 72 ? 4.905 6.766 0.666 1.00 82.56 72 ASP A O 1
ATOM 586 N N . THR A 1 73 ? 3.555 6.017 2.287 1.00 84.44 73 THR A N 1
ATOM 587 C CA . THR A 1 73 ? 4.262 4.743 2.492 1.00 84.44 73 THR A CA 1
ATOM 588 C C . THR A 1 73 ? 4.229 3.875 1.235 1.00 84.44 73 THR A C 1
ATOM 590 O O . THR A 1 73 ? 5.244 3.281 0.865 1.00 84.44 73 THR A O 1
ATOM 593 N N . ILE A 1 74 ? 3.073 3.801 0.570 1.00 82.25 74 ILE A N 1
ATOM 594 C CA . ILE A 1 74 ? 2.914 3.046 -0.674 1.00 82.25 74 ILE A CA 1
ATOM 595 C C . ILE A 1 74 ? 3.764 3.680 -1.772 1.00 82.25 74 ILE A C 1
ATOM 597 O O . ILE A 1 74 ? 4.587 2.988 -2.358 1.00 82.25 74 ILE A O 1
ATOM 601 N N . ILE A 1 75 ? 3.677 4.994 -1.976 1.00 80.69 75 ILE A N 1
ATOM 602 C CA . ILE A 1 75 ? 4.512 5.717 -2.947 1.00 80.69 75 ILE A CA 1
ATOM 603 C C . ILE A 1 75 ? 6.002 5.494 -2.670 1.00 80.69 75 ILE A C 1
ATOM 605 O O . ILE A 1 75 ? 6.766 5.196 -3.586 1.00 80.69 75 ILE A O 1
ATOM 609 N N . ALA A 1 76 ? 6.431 5.580 -1.411 1.00 82.19 76 ALA A N 1
ATOM 610 C CA . ALA A 1 76 ? 7.818 5.333 -1.034 1.00 82.19 76 ALA A CA 1
ATOM 611 C C . ALA A 1 76 ? 8.261 3.900 -1.378 1.00 82.19 76 ALA A C 1
ATOM 613 O O . ALA A 1 76 ? 9.385 3.699 -1.846 1.00 82.19 76 ALA A O 1
ATOM 614 N N . ALA A 1 77 ? 7.381 2.908 -1.210 1.00 81.56 77 ALA A N 1
ATOM 615 C CA . ALA A 1 77 ? 7.643 1.530 -1.626 1.00 81.56 77 ALA A CA 1
ATOM 616 C C . ALA A 1 77 ? 7.713 1.369 -3.157 1.00 81.56 77 ALA A C 1
ATOM 618 O O . ALA A 1 77 ? 8.437 0.493 -3.638 1.00 81.56 77 ALA A O 1
ATOM 619 N N . LEU A 1 78 ? 7.008 2.229 -3.902 1.00 79.12 78 LEU A N 1
ATOM 620 C CA . LEU A 1 78 ? 6.978 2.297 -5.368 1.00 79.12 78 LEU A CA 1
ATOM 621 C C . LEU A 1 78 ? 8.073 3.179 -5.974 1.00 79.12 78 LEU A C 1
ATOM 623 O O . LEU A 1 78 ? 8.268 3.157 -7.182 1.00 79.12 78 LEU A O 1
ATOM 627 N N . SER A 1 79 ? 8.838 3.914 -5.165 1.00 75.75 79 SER A N 1
ATOM 628 C CA . SER A 1 79 ? 9.850 4.878 -5.631 1.00 75.75 79 SER A CA 1
ATOM 629 C C . SER A 1 79 ? 10.927 4.282 -6.554 1.00 75.75 79 SER A C 1
ATOM 631 O O . SER A 1 79 ? 11.665 5.027 -7.195 1.00 75.75 79 SER A O 1
ATOM 633 N N . LYS A 1 80 ? 11.063 2.953 -6.610 1.00 73.69 80 LYS A N 1
ATOM 634 C CA . LYS A 1 80 ? 12.038 2.260 -7.464 1.00 73.69 80 LYS A CA 1
ATOM 635 C C . LYS A 1 80 ? 11.527 1.976 -8.878 1.00 73.69 80 LYS A C 1
ATOM 637 O O . LYS A 1 80 ? 12.317 1.514 -9.701 1.00 73.69 80 LYS A O 1
ATOM 642 N N . ILE A 1 81 ? 10.247 2.219 -9.155 1.00 75.25 81 ILE A N 1
ATOM 643 C CA . ILE A 1 81 ? 9.600 1.885 -10.424 1.00 75.25 81 ILE A CA 1
ATOM 644 C C . ILE A 1 81 ? 8.812 3.061 -10.991 1.00 75.25 81 ILE A C 1
ATOM 646 O O . ILE A 1 81 ? 8.267 3.888 -10.268 1.00 75.25 81 ILE A O 1
ATOM 650 N N . THR A 1 82 ? 8.725 3.096 -12.316 1.00 78.62 82 THR A N 1
ATOM 651 C CA . THR A 1 82 ? 7.845 4.006 -13.048 1.00 78.62 82 THR A CA 1
ATOM 652 C C . THR A 1 82 ? 6.511 3.301 -13.278 1.00 78.62 82 THR A C 1
ATOM 654 O O . THR A 1 82 ? 6.447 2.324 -14.028 1.00 78.62 82 THR A O 1
ATOM 657 N N . PHE A 1 83 ? 5.458 3.800 -12.643 1.00 83.81 83 PHE A N 1
ATOM 658 C CA . PHE A 1 83 ? 4.079 3.343 -12.823 1.00 83.81 83 PHE A CA 1
ATOM 659 C C . PHE A 1 83 ? 3.262 4.369 -13.623 1.00 83.81 83 PHE A C 1
ATOM 661 O O . PHE A 1 83 ? 3.643 5.538 -13.697 1.00 83.81 83 PHE A O 1
ATOM 668 N N . GLN A 1 84 ? 2.179 3.912 -14.249 1.00 85.88 84 GLN A N 1
ATOM 669 C CA . GLN A 1 84 ? 1.178 4.732 -14.937 1.00 85.88 84 GLN A CA 1
ATOM 670 C C . GLN A 1 84 ? 0.047 5.121 -13.986 1.00 85.88 84 GLN A C 1
ATOM 672 O O . GLN A 1 84 ? -0.296 6.293 -13.886 1.00 85.88 84 GLN A O 1
ATOM 677 N N . GLU A 1 85 ? -0.491 4.157 -13.246 1.00 88.38 85 GLU A N 1
ATOM 678 C CA . GLU A 1 85 ? -1.563 4.366 -12.273 1.00 88.38 85 GLU A CA 1
ATOM 679 C C . GLU A 1 85 ? -1.362 3.406 -11.095 1.00 88.38 85 GLU A C 1
ATOM 681 O O . GLU A 1 85 ? -0.804 2.319 -11.247 1.00 88.38 85 GLU A O 1
ATOM 686 N N . VAL A 1 86 ? -1.760 3.832 -9.899 1.00 87.69 86 VAL A N 1
ATOM 687 C CA . VAL A 1 86 ? -1.781 2.993 -8.698 1.00 87.69 86 VAL A CA 1
ATOM 688 C C . VAL A 1 86 ? -3.142 3.132 -8.038 1.00 87.69 86 VAL A C 1
ATOM 690 O O . VAL A 1 86 ? -3.477 4.207 -7.539 1.00 87.69 86 VAL A O 1
ATOM 693 N N . ASP A 1 87 ? -3.899 2.048 -7.976 1.00 90.12 87 ASP A N 1
ATOM 694 C CA . ASP A 1 87 ? -5.173 1.958 -7.277 1.00 90.12 87 ASP A CA 1
ATOM 695 C C . ASP A 1 87 ? -4.970 1.318 -5.907 1.00 90.12 87 ASP A C 1
ATOM 697 O O . ASP A 1 87 ? -4.449 0.216 -5.776 1.00 90.12 87 ASP A O 1
ATOM 701 N N . ILE A 1 88 ? -5.395 2.013 -4.856 1.00 88.88 88 ILE A N 1
ATOM 702 C CA . ILE A 1 88 ? -5.260 1.555 -3.475 1.00 88.88 88 ILE A CA 1
ATOM 703 C C . ILE A 1 88 ? -6.645 1.436 -2.870 1.00 88.88 88 ILE A C 1
ATOM 705 O O . ILE A 1 88 ? -7.421 2.393 -2.829 1.00 88.88 88 ILE A O 1
ATOM 709 N N . GLU A 1 89 ? -6.933 0.256 -2.348 1.00 91.31 89 GLU A N 1
ATOM 710 C CA . GLU A 1 89 ? -8.140 -0.075 -1.618 1.00 91.31 89 GLU A CA 1
ATOM 711 C C . GLU A 1 89 ? -7.780 -0.483 -0.191 1.00 91.31 89 GLU A C 1
ATOM 713 O O . GLU A 1 89 ? -6.979 -1.380 0.048 1.00 91.31 89 GLU A O 1
ATOM 718 N N . ILE A 1 90 ? -8.398 0.181 0.779 1.00 88.06 90 ILE A N 1
ATOM 719 C CA . ILE A 1 90 ? -8.227 -0.087 2.202 1.00 88.06 90 ILE A CA 1
ATOM 720 C C . ILE A 1 90 ? -9.557 -0.575 2.753 1.00 88.06 90 ILE A C 1
ATOM 722 O O . ILE A 1 90 ? -10.560 0.149 2.724 1.00 88.06 90 ILE A O 1
ATOM 726 N N . VAL A 1 91 ? -9.551 -1.773 3.330 1.00 88.75 91 VAL A N 1
ATOM 727 C CA . VAL A 1 91 ? -10.703 -2.347 4.018 1.00 88.75 91 VAL A CA 1
ATOM 728 C C . VAL A 1 91 ? -10.496 -2.227 5.521 1.00 88.75 91 VAL A C 1
ATOM 730 O O . VAL A 1 91 ? -9.475 -2.627 6.084 1.00 88.75 91 VAL A O 1
ATOM 733 N N . PHE A 1 92 ? -11.503 -1.690 6.201 1.00 86.75 92 PHE A N 1
ATOM 734 C CA . PHE A 1 92 ? -11.547 -1.592 7.654 1.00 86.75 92 PHE A CA 1
ATOM 735 C C . PHE A 1 92 ? -12.388 -2.718 8.258 1.00 86.75 92 PHE A C 1
ATOM 737 O O . PHE A 1 92 ? -13.330 -3.224 7.656 1.00 86.75 92 PHE A O 1
ATOM 744 N N . SER A 1 93 ? -12.131 -3.031 9.524 1.00 86.44 93 SER A N 1
ATOM 745 C CA . SER A 1 93 ? -12.850 -4.042 10.323 1.00 86.44 93 SER A CA 1
ATOM 746 C C . SER A 1 93 ? -14.365 -3.809 10.442 1.00 86.44 93 SER A C 1
ATOM 748 O O . SER A 1 93 ? -15.114 -4.747 10.700 1.00 86.44 93 SER A O 1
ATOM 750 N N . ASP A 1 94 ? -14.834 -2.579 10.217 1.00 87.06 94 ASP A N 1
ATOM 751 C CA . ASP A 1 94 ? -16.260 -2.212 10.126 1.00 87.06 94 ASP A CA 1
ATOM 752 C C . ASP A 1 94 ? -16.848 -2.438 8.716 1.00 87.06 94 ASP A C 1
ATOM 754 O O . ASP A 1 94 ? -17.931 -1.947 8.417 1.00 87.06 94 ASP A O 1
ATOM 758 N N . GLN A 1 95 ? -16.123 -3.128 7.826 1.00 85.81 95 GLN A N 1
ATOM 759 C CA . GLN A 1 95 ? -16.457 -3.307 6.403 1.00 85.81 95 GLN A CA 1
ATOM 760 C C . GLN A 1 95 ? -16.569 -1.982 5.635 1.00 85.81 95 GLN A C 1
ATOM 762 O O . GLN A 1 95 ? -17.267 -1.878 4.632 1.00 85.81 95 GLN A O 1
ATOM 767 N N . THR A 1 96 ? -15.916 -0.933 6.138 1.00 89.19 96 THR A N 1
ATOM 768 C CA . THR A 1 96 ? -15.755 0.306 5.377 1.00 89.19 96 THR A CA 1
ATOM 769 C C . THR A 1 96 ? -14.636 0.091 4.372 1.00 89.19 96 THR A C 1
ATOM 771 O O . THR A 1 96 ? -13.580 -0.396 4.759 1.00 89.19 96 THR A O 1
ATOM 774 N N . GLU A 1 97 ? -14.862 0.487 3.127 1.00 90.44 97 GLU A N 1
ATOM 775 C CA . GLU A 1 97 ? -13.876 0.430 2.050 1.00 90.44 97 GLU A CA 1
ATOM 776 C C . GLU A 1 97 ? -13.544 1.860 1.619 1.00 90.44 97 GLU A C 1
ATOM 778 O O . GLU A 1 97 ? -14.445 2.680 1.407 1.00 90.44 97 GLU A O 1
ATOM 783 N N . VAL A 1 98 ? -12.256 2.165 1.518 1.00 88.31 98 VAL A N 1
ATOM 784 C CA . VAL A 1 98 ? -11.741 3.437 1.008 1.00 88.31 98 VAL A CA 1
ATOM 785 C C . VAL A 1 98 ? -10.892 3.129 -0.209 1.00 88.31 98 VAL A C 1
ATOM 787 O O . VAL A 1 98 ? -10.009 2.286 -0.127 1.00 88.31 98 VAL A O 1
ATOM 790 N N . LYS A 1 99 ? -11.174 3.801 -1.326 1.00 90.50 99 LYS A N 1
ATOM 791 C CA . LYS A 1 99 ? -10.447 3.620 -2.582 1.00 90.50 99 LYS A CA 1
ATOM 792 C C . LYS A 1 99 ? -9.930 4.956 -3.079 1.00 90.50 99 LYS A C 1
ATOM 794 O O . LYS A 1 99 ? -10.690 5.928 -3.109 1.00 90.50 99 LYS A O 1
ATOM 799 N N . PHE A 1 100 ? -8.673 4.993 -3.478 1.00 88.19 100 PHE A N 1
ATOM 800 C CA . PHE A 1 100 ? -8.052 6.156 -4.094 1.00 88.19 100 PHE A CA 1
ATOM 801 C C . PHE A 1 100 ? -7.039 5.705 -5.133 1.00 88.19 100 PHE A C 1
ATOM 803 O O . PHE A 1 100 ? -6.541 4.587 -5.084 1.00 88.19 100 PHE A O 1
ATOM 810 N N . LYS A 1 101 ? -6.772 6.597 -6.080 1.00 89.56 101 LYS A N 1
ATOM 811 C CA . LYS A 1 101 ? -5.911 6.333 -7.223 1.00 89.56 101 LYS A CA 1
ATOM 812 C C . LYS A 1 101 ? -4.831 7.395 -7.315 1.00 89.56 101 LYS A C 1
ATOM 814 O O . LYS A 1 101 ? -5.103 8.570 -7.045 1.00 89.56 1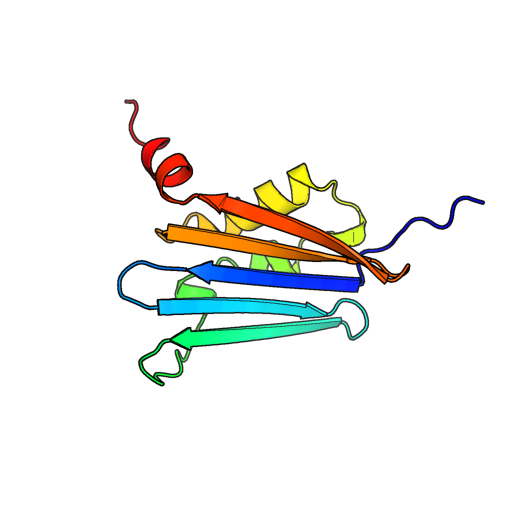01 LYS A O 1
ATOM 819 N N . ILE A 1 102 ? -3.635 6.974 -7.681 1.00 85.88 102 ILE A N 1
ATOM 820 C CA . ILE A 1 102 ? -2.466 7.824 -7.847 1.00 85.88 102 ILE A CA 1
ATOM 821 C C . ILE A 1 102 ? -2.072 7.769 -9.314 1.00 85.88 102 ILE A C 1
ATOM 823 O O . ILE A 1 102 ? -1.796 6.697 -9.845 1.00 85.88 102 ILE A O 1
ATOM 827 N N . ASP A 1 103 ? -2.046 8.930 -9.952 1.00 85.75 103 ASP A N 1
ATOM 828 C CA . ASP A 1 103 ? -1.595 9.057 -11.330 1.00 85.75 103 ASP A CA 1
ATOM 829 C C . ASP A 1 103 ? -0.063 9.133 -11.367 1.00 85.75 103 ASP A C 1
ATOM 831 O O . ASP A 1 103 ? 0.557 9.967 -10.702 1.00 85.75 103 ASP A O 1
ATOM 835 N N . GLY A 1 104 ? 0.557 8.218 -12.103 1.00 77.56 104 GLY A N 1
ATOM 836 C CA . GLY A 1 104 ? 2.003 8.104 -12.216 1.00 77.56 104 GLY A CA 1
ATOM 837 C C . GLY A 1 104 ? 2.641 9.179 -13.090 1.00 77.56 104 GLY A C 1
ATOM 838 O O . GLY A 1 104 ? 3.828 9.458 -12.906 1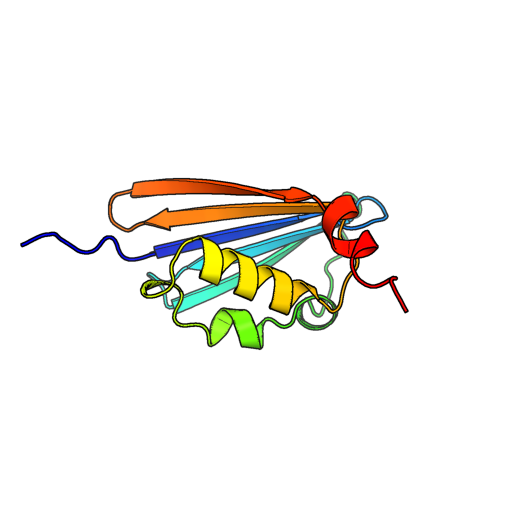.00 77.56 104 GLY A O 1
ATOM 839 N N . GLU A 1 105 ? 1.894 9.826 -13.995 1.00 72.69 105 GLU A N 1
ATOM 840 C CA . GLU A 1 105 ? 2.416 10.960 -14.768 1.00 72.69 105 GLU A CA 1
ATOM 841 C C . GLU A 1 105 ? 2.666 12.162 -13.845 1.00 72.69 105 GLU A C 1
ATOM 843 O O . GLU A 1 105 ? 3.724 12.784 -13.929 1.00 72.69 105 GLU A O 1
ATOM 848 N N . GLU A 1 106 ? 1.762 12.440 -12.896 1.00 64.50 106 GLU A N 1
ATOM 849 C CA . GLU A 1 106 ? 1.949 13.529 -11.920 1.00 64.50 106 GLU A CA 1
ATOM 850 C C . GLU A 1 106 ? 3.078 13.254 -10.909 1.00 64.50 106 GLU A C 1
ATOM 852 O O . GLU A 1 106 ? 3.696 14.190 -10.398 1.00 64.50 106 GLU A O 1
ATOM 857 N N . PHE A 1 107 ? 3.376 11.983 -10.623 1.00 67.00 107 PHE A N 1
ATOM 858 C CA . PHE A 1 107 ? 4.423 11.598 -9.670 1.00 67.00 107 PHE A CA 1
ATOM 859 C C . PHE A 1 107 ? 5.820 11.496 -10.292 1.00 67.00 107 PHE A C 1
ATOM 861 O O . PHE A 1 107 ? 6.791 11.918 -9.664 1.00 67.00 107 PHE A O 1
ATOM 868 N N . ASN A 1 108 ? 5.945 10.970 -11.515 1.00 59.22 108 ASN A N 1
ATOM 869 C CA . ASN A 1 108 ? 7.245 10.830 -12.184 1.00 59.22 108 ASN A CA 1
ATOM 870 C C . ASN A 1 108 ? 7.805 12.161 -12.715 1.00 59.22 108 ASN A C 1
ATOM 872 O O . ASN A 1 108 ? 9.014 12.266 -12.913 1.00 59.22 108 ASN A O 1
ATOM 876 N N . ASP A 1 109 ? 6.964 13.177 -12.934 1.00 58.09 109 ASP A N 1
ATOM 877 C CA . ASP A 1 109 ? 7.402 14.506 -13.396 1.00 58.09 109 ASP A CA 1
ATOM 878 C C . ASP A 1 109 ? 8.031 15.349 -12.262 1.00 58.09 109 ASP A C 1
ATOM 880 O O . ASP A 1 109 ? 8.759 16.308 -12.515 1.00 58.09 109 ASP A O 1
ATOM 884 N N . HIS A 1 110 ? 7.821 14.969 -10.994 1.00 49.16 110 HIS A N 1
ATOM 885 C CA . HIS A 1 110 ? 8.225 15.770 -9.831 1.00 49.16 110 HIS A CA 1
ATOM 886 C C . HIS A 1 110 ? 9.687 15.551 -9.371 1.00 49.16 110 HIS A C 1
ATOM 888 O O . HIS A 1 110 ? 10.148 16.257 -8.475 1.00 49.16 110 HIS A O 1
ATOM 894 N N . ASP A 1 111 ? 10.440 14.634 -9.999 1.00 50.91 111 ASP A N 1
ATOM 895 C CA . ASP A 1 111 ? 11.885 14.408 -9.756 1.00 50.91 111 ASP A CA 1
ATOM 896 C C . ASP A 1 111 ? 12.772 15.019 -10.865 1.00 50.91 111 ASP A C 1
ATOM 898 O O . ASP A 1 111 ? 13.856 14.527 -11.177 1.00 50.91 111 ASP A O 1
ATOM 902 N N . HIS A 1 112 ? 12.316 16.098 -11.514 1.00 45.56 112 HIS A N 1
ATOM 903 C CA . HIS A 1 112 ? 13.116 16.799 -12.522 1.00 45.56 112 HIS A CA 1
ATOM 904 C C . HIS A 1 112 ? 12.991 18.329 -12.446 1.00 45.56 112 HIS A C 1
ATOM 906 O O . HIS A 1 112 ? 12.763 19.006 -13.446 1.00 45.56 112 HIS A O 1
ATOM 912 N N . GLU A 1 113 ? 13.219 18.896 -11.259 1.00 41.62 113 GLU A N 1
ATOM 913 C CA . GLU A 1 113 ? 13.675 20.286 -11.129 1.00 41.62 113 GLU A CA 1
ATOM 914 C C . GLU A 1 113 ? 15.014 20.322 -10.362 1.00 41.62 113 GLU A C 1
ATOM 916 O O . GLU A 1 113 ? 15.071 20.082 -9.156 1.00 41.62 113 GLU A O 1
ATOM 921 N N . GLU A 1 114 ? 16.095 20.567 -11.121 1.00 41.28 114 GLU A N 1
ATOM 922 C CA . GLU A 1 114 ? 17.489 20.795 -10.681 1.00 41.28 114 GLU A CA 1
ATOM 923 C C . GLU A 1 114 ? 17.675 21.989 -9.723 1.00 41.28 114 GLU A C 1
ATOM 925 O O . GLU A 1 114 ? 17.018 23.041 -9.911 1.00 41.28 114 GLU A O 1
#

Foldseek 3Di:
DPPQFFWQKKWKWFAAPPQKIKIWIQGNVVLDIDIDIDGPPPDDDPDPVQQFVVVLVSVDPVRPDDPVVNVVSRVVRRVNGQTQKMWMWIATPVRDIDIDMDGSVVVVVVPPDD